Protein AF-A0A3C0EQR8-F1 (afdb_monomer)

Foldseek 3Di:
DPDPPPVVVVVVVVVPPPPPDDDDDDDDDDDDDDDDDDDDDDDDPPQVDQPRPPDDPDPDDDDDDDDDDDPFAAQCPPPPPCNGTQFFDDDPVDGFDQVDQDPVRHGRGPDPDADPVGRHD

Structure (mmCIF, N/CA/C/O backbone):
data_AF-A0A3C0EQR8-F1
#
_entry.id   AF-A0A3C0EQR8-F1
#
loop_
_atom_site.group_PDB
_atom_site.id
_atom_site.type_symbol
_atom_site.label_atom_id
_atom_site.label_alt_id
_atom_site.label_comp_id
_atom_site.label_asym_id
_atom_site.label_entity_id
_atom_site.label_seq_id
_atom_site.pdbx_PDB_ins_code
_atom_site.Cartn_x
_atom_site.Cartn_y
_atom_site.Cartn_z
_atom_site.occupancy
_atom_site.B_iso_or_equiv
_atom_site.auth_seq_id
_atom_site.auth_comp_id
_atom_site.auth_asym_id
_atom_site.auth_atom_id
_atom_site.pdbx_PDB_model_num
ATOM 1 N N . MET A 1 1 ? 8.043 -36.761 40.711 1.00 55.03 1 MET A N 1
ATOM 2 C CA . MET A 1 1 ? 8.397 -36.448 39.306 1.00 55.03 1 MET A CA 1
ATOM 3 C C . MET A 1 1 ? 8.676 -34.946 39.154 1.00 55.03 1 MET A C 1
ATOM 5 O O . MET A 1 1 ? 7.813 -34.229 38.686 1.00 55.03 1 MET A O 1
ATOM 9 N N . TYR A 1 2 ? 9.845 -34.447 39.583 1.00 52.84 2 TYR A N 1
ATOM 10 C CA . TYR A 1 2 ? 10.186 -33.003 39.542 1.00 52.84 2 TYR A CA 1
ATOM 11 C C . TYR A 1 2 ? 11.691 -32.758 39.311 1.00 52.84 2 TYR A C 1
ATOM 13 O O . TYR A 1 2 ? 12.300 -31.900 39.937 1.00 52.84 2 TYR A O 1
ATOM 21 N N . ARG A 1 3 ? 12.341 -33.559 38.455 1.00 52.22 3 ARG A N 1
ATOM 22 C CA . ARG A 1 3 ? 13.801 -33.458 38.251 1.00 52.22 3 ARG A CA 1
ATOM 23 C C . ARG A 1 3 ? 14.263 -33.151 36.821 1.00 52.22 3 ARG A C 1
ATOM 25 O O . ARG A 1 3 ? 15.450 -32.928 36.638 1.00 52.22 3 ARG A O 1
ATOM 32 N N . SER A 1 4 ? 13.359 -33.028 35.844 1.00 53.12 4 SER A N 1
ATOM 33 C CA . SER A 1 4 ? 13.747 -32.832 34.429 1.00 53.12 4 SER A CA 1
ATOM 34 C C . SER A 1 4 ? 13.536 -31.424 33.856 1.00 53.12 4 SER A C 1
ATOM 36 O O . SER A 1 4 ? 13.911 -31.185 32.716 1.00 53.12 4 SER A O 1
ATOM 38 N N . PHE A 1 5 ? 12.988 -30.466 34.614 1.00 49.47 5 PHE A N 1
ATOM 39 C CA . PHE A 1 5 ? 12.661 -29.130 34.075 1.00 49.47 5 PHE A CA 1
ATOM 40 C C . PHE A 1 5 ? 13.748 -28.056 34.271 1.00 49.47 5 PHE A C 1
ATOM 42 O O . PHE A 1 5 ? 13.656 -26.985 33.678 1.00 49.47 5 PHE A O 1
ATOM 49 N N . ILE A 1 6 ? 14.789 -28.321 35.069 1.00 52.56 6 ILE A N 1
ATOM 50 C CA . ILE A 1 6 ? 15.826 -27.321 35.402 1.00 52.56 6 ILE A CA 1
ATOM 51 C C . ILE A 1 6 ? 16.948 -27.268 34.353 1.00 52.56 6 ILE A C 1
ATOM 53 O O . ILE A 1 6 ? 17.490 -26.199 34.086 1.00 52.56 6 ILE A O 1
ATOM 57 N N . VAL A 1 7 ? 17.260 -28.389 33.698 1.00 51.00 7 VAL A N 1
ATOM 58 C CA . VAL A 1 7 ? 18.404 -28.475 32.770 1.00 51.00 7 VAL A CA 1
ATOM 59 C C . VAL A 1 7 ? 18.131 -27.750 31.443 1.00 51.00 7 VAL A C 1
ATOM 61 O O . VAL A 1 7 ? 19.042 -27.192 30.841 1.00 51.00 7 VAL A O 1
ATOM 64 N N . ILE A 1 8 ? 16.866 -27.664 31.018 1.00 49.84 8 ILE A N 1
ATOM 65 C CA . ILE A 1 8 ? 16.493 -27.073 29.721 1.00 49.84 8 ILE A CA 1
ATOM 66 C C . ILE A 1 8 ? 16.553 -25.534 29.741 1.00 49.84 8 ILE A C 1
ATOM 68 O O . ILE A 1 8 ? 16.807 -24.926 28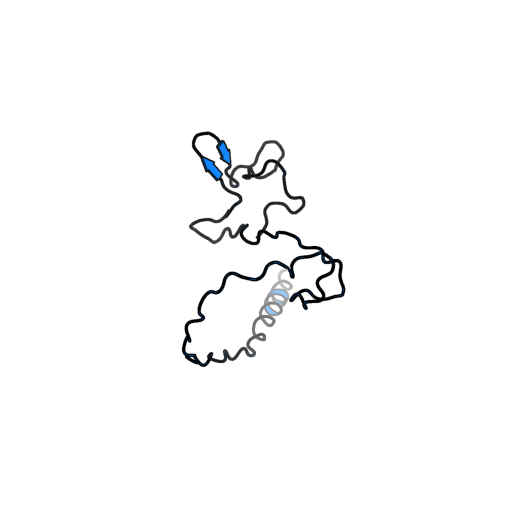.706 1.00 49.84 8 ILE A O 1
ATOM 72 N N . LYS A 1 9 ? 16.410 -24.880 30.904 1.00 48.59 9 LYS A N 1
ATOM 73 C CA . LYS A 1 9 ? 16.469 -23.407 30.988 1.00 48.59 9 LYS A CA 1
ATOM 74 C C . LYS A 1 9 ? 17.886 -22.826 30.995 1.00 48.59 9 LYS A C 1
ATOM 76 O O . LYS A 1 9 ? 18.052 -21.657 30.659 1.00 48.59 9 LYS A O 1
ATOM 81 N N . PHE A 1 10 ? 18.903 -23.616 31.342 1.00 48.84 10 PHE A N 1
ATOM 82 C CA . PHE A 1 10 ? 20.292 -23.142 31.360 1.00 48.84 10 PHE A CA 1
AT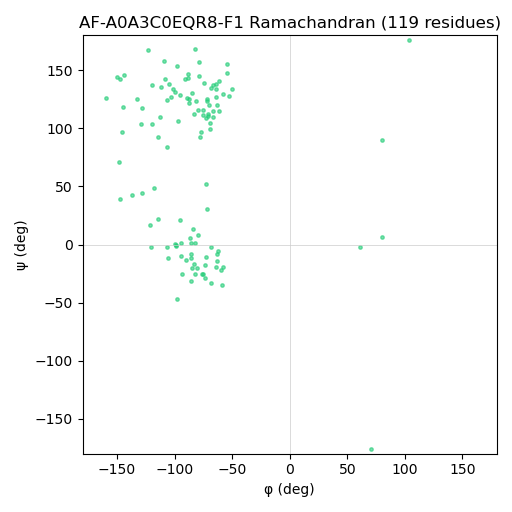OM 83 C C . PHE A 1 10 ? 20.961 -23.170 29.978 1.00 48.84 10 PHE A C 1
ATOM 85 O O . PHE A 1 10 ? 21.844 -22.356 29.721 1.00 48.84 10 PHE A O 1
ATOM 92 N N . LEU A 1 11 ? 20.510 -24.036 29.062 1.00 49.25 11 LEU A N 1
ATOM 93 C CA . LEU A 1 11 ? 21.088 -24.129 27.715 1.00 49.25 11 LEU A CA 1
ATOM 94 C C . LEU A 1 11 ? 20.671 -22.975 26.786 1.00 49.25 11 LEU A C 1
ATOM 96 O O . LEU A 1 11 ? 21.407 -22.636 25.867 1.00 49.25 11 LEU A O 1
ATOM 100 N N . THR A 1 12 ? 19.523 -22.337 27.028 1.00 48.81 12 THR A N 1
ATOM 101 C CA . THR A 1 12 ? 19.033 -21.216 26.205 1.00 48.81 12 THR A CA 1
ATOM 102 C C . THR A 1 12 ? 19.632 -19.862 26.581 1.00 48.81 12 THR A C 1
ATOM 104 O O . THR A 1 12 ? 19.574 -18.938 25.778 1.00 48.81 12 THR A O 1
ATOM 107 N N . LEU A 1 13 ? 20.232 -19.721 27.769 1.00 46.84 13 LEU A N 1
ATOM 108 C CA . LEU A 1 13 ? 20.835 -18.451 28.195 1.00 46.84 13 LEU A CA 1
ATOM 109 C C . LEU A 1 13 ? 22.276 -18.258 27.689 1.00 46.84 13 LEU A C 1
ATOM 111 O O . LEU A 1 13 ? 22.748 -17.127 27.613 1.00 46.84 13 LEU A O 1
ATOM 115 N N . LEU A 1 14 ? 22.969 -19.337 27.308 1.00 47.31 14 LEU A N 1
ATOM 116 C CA . LEU A 1 14 ? 24.373 -19.282 26.878 1.00 47.31 14 LEU A CA 1
ATOM 117 C C . LEU A 1 14 ? 24.547 -18.950 25.381 1.00 47.31 14 LEU A C 1
ATOM 119 O O . LEU A 1 14 ? 25.658 -18.681 24.937 1.00 47.31 14 LEU A O 1
ATOM 123 N N . SER A 1 15 ? 23.458 -18.906 24.605 1.00 45.44 15 SER A N 1
ATOM 124 C CA . SER A 1 15 ? 23.493 -18.564 23.174 1.00 45.44 15 SER A CA 1
ATOM 125 C C . SER A 1 15 ? 23.431 -17.056 22.883 1.00 45.44 15 SER A C 1
ATOM 127 O O . SER A 1 15 ? 23.669 -16.662 21.745 1.00 45.44 15 SER A O 1
ATOM 129 N N . CYS A 1 16 ? 23.127 -16.200 23.865 1.00 44.88 16 CYS A N 1
ATOM 130 C CA . CYS A 1 16 ? 22.926 -14.762 23.621 1.00 44.88 16 CYS A CA 1
ATOM 131 C C . CYS A 1 16 ? 24.145 -13.876 23.934 1.00 44.88 16 CYS A C 1
ATOM 133 O O . CYS A 1 16 ? 24.074 -12.670 23.726 1.00 44.88 16 CYS A O 1
ATOM 135 N N . ILE A 1 17 ? 25.263 -14.433 24.418 1.00 51.56 17 ILE A N 1
ATOM 136 C CA . ILE A 1 17 ? 26.424 -13.639 24.882 1.00 51.56 17 ILE A CA 1
ATOM 137 C C . ILE A 1 17 ? 27.548 -13.541 23.820 1.00 51.56 17 ILE A C 1
ATOM 139 O O . ILE A 1 17 ? 28.543 -12.862 24.038 1.00 51.56 17 ILE A O 1
ATOM 143 N N . LEU A 1 18 ? 27.407 -14.147 22.632 1.00 50.38 18 LEU A N 1
ATOM 144 C CA . LEU A 1 18 ? 28.500 -14.229 21.638 1.00 50.38 18 LEU A CA 1
ATOM 145 C C . LEU A 1 18 ? 28.287 -13.471 20.310 1.00 50.38 18 LEU A C 1
ATOM 147 O O . LEU A 1 18 ? 28.979 -13.757 19.339 1.00 50.38 18 LEU A O 1
ATOM 151 N N . LEU A 1 19 ? 27.415 -12.458 20.252 1.00 47.91 19 LEU A N 1
ATOM 152 C CA . LEU A 1 19 ? 27.331 -11.543 19.095 1.00 47.91 19 LEU A CA 1
ATOM 153 C C . LEU A 1 19 ? 27.645 -10.081 19.455 1.00 47.91 19 LEU A C 1
ATOM 155 O O . LEU A 1 19 ? 26.950 -9.152 19.060 1.00 47.91 19 LEU A O 1
ATOM 159 N N . THR A 1 20 ? 28.745 -9.860 20.175 1.00 54.84 20 THR A N 1
ATOM 160 C CA . THR A 1 20 ? 29.421 -8.554 20.219 1.00 54.84 20 THR A CA 1
ATOM 161 C C . THR A 1 20 ? 30.718 -8.635 19.420 1.00 54.84 20 THR A C 1
ATOM 163 O O . THR A 1 20 ? 31.787 -8.871 19.980 1.00 54.84 20 THR A O 1
ATOM 166 N N . ALA A 1 21 ? 30.638 -8.465 18.102 1.00 51.59 21 ALA A N 1
ATOM 167 C CA . ALA A 1 21 ? 31.821 -8.282 17.269 1.00 51.59 21 ALA A CA 1
ATOM 168 C C . ALA A 1 21 ? 31.526 -7.322 16.106 1.00 51.59 21 ALA A C 1
ATOM 170 O O . ALA A 1 21 ? 31.018 -7.721 15.068 1.00 51.59 21 ALA A O 1
ATOM 171 N N . GLY A 1 22 ? 31.892 -6.053 16.313 1.00 46.88 22 GLY A N 1
ATOM 172 C CA . GLY A 1 22 ? 32.530 -5.226 15.288 1.00 46.88 22 GLY A CA 1
ATOM 173 C C . GLY A 1 22 ? 31.655 -4.573 14.217 1.00 46.88 22 GLY A C 1
ATOM 174 O O . GLY A 1 22 ? 31.596 -5.056 13.094 1.00 46.88 22 GLY A O 1
ATOM 175 N N . CYS A 1 23 ? 31.174 -3.360 14.494 1.00 35.88 23 CYS A N 1
ATOM 176 C CA . CYS A 1 23 ? 31.088 -2.315 13.469 1.00 35.88 23 CYS A CA 1
ATOM 177 C C . CYS A 1 23 ? 31.732 -1.041 14.027 1.00 35.88 23 CYS A C 1
ATOM 179 O O . CYS A 1 23 ? 31.175 -0.369 14.892 1.00 35.88 23 CYS A O 1
ATOM 181 N N . GLN A 1 24 ? 32.954 -0.751 13.575 1.00 44.19 24 GLN A N 1
ATOM 182 C CA . GLN A 1 24 ? 33.572 0.560 13.736 1.00 44.19 24 GLN A CA 1
ATOM 183 C C . GLN A 1 24 ? 32.906 1.494 12.723 1.00 44.19 24 GLN A C 1
ATOM 185 O O . GLN A 1 24 ? 33.025 1.276 11.520 1.00 44.19 24 GLN A O 1
ATOM 190 N N . ASN A 1 25 ? 32.191 2.511 13.199 1.00 39.75 25 ASN A N 1
ATOM 191 C CA . ASN A 1 25 ? 31.666 3.557 12.329 1.00 39.75 25 ASN A CA 1
ATOM 192 C C . ASN A 1 25 ? 32.824 4.476 11.927 1.00 39.75 25 ASN A C 1
ATOM 194 O O . ASN A 1 25 ? 33.387 5.181 12.763 1.00 39.75 25 ASN A O 1
ATOM 198 N N . THR A 1 26 ? 33.196 4.434 10.650 1.00 46.44 26 THR A N 1
ATOM 199 C CA . THR A 1 26 ? 34.089 5.410 10.025 1.00 46.44 26 THR A CA 1
ATOM 200 C C . THR A 1 26 ? 33.344 6.735 9.865 1.00 46.44 26 THR A C 1
ATOM 202 O O . THR A 1 26 ? 32.258 6.789 9.292 1.00 46.44 26 THR A O 1
ATOM 205 N N . GLU A 1 27 ? 33.934 7.797 10.398 1.00 51.69 27 GLU A N 1
ATOM 206 C CA . GLU A 1 27 ? 33.472 9.180 10.291 1.00 51.69 27 GLU A CA 1
ATOM 207 C C . GLU A 1 27 ? 33.609 9.685 8.835 1.00 51.69 27 GLU A C 1
ATOM 209 O O . GLU A 1 27 ? 34.656 9.458 8.220 1.00 51.69 27 GLU A O 1
ATOM 214 N N . PRO A 1 28 ? 32.607 10.362 8.238 1.00 40.47 28 PRO A N 1
ATOM 215 C CA . PRO A 1 28 ? 32.758 10.930 6.903 1.00 40.47 28 PRO A CA 1
ATOM 216 C C . PRO A 1 28 ? 33.498 12.273 6.960 1.00 40.47 28 PRO A C 1
ATOM 218 O O . PRO A 1 28 ? 33.049 13.226 7.598 1.00 40.47 28 PRO A O 1
ATOM 221 N N . GLN A 1 29 ? 34.610 12.376 6.228 1.00 37.47 29 GLN A N 1
ATOM 222 C CA . GLN A 1 29 ? 35.288 13.643 5.960 1.00 37.47 29 GLN A CA 1
ATOM 223 C C . GLN A 1 29 ? 34.408 14.547 5.079 1.00 37.47 29 GLN A C 1
ATOM 225 O O . GLN A 1 29 ? 34.154 14.254 3.912 1.00 37.47 29 GLN A O 1
ATOM 230 N N . SER A 1 30 ? 33.986 15.679 5.640 1.00 38.91 30 SER A N 1
ATOM 231 C CA . SER A 1 30 ? 33.336 16.778 4.923 1.00 38.91 30 SER A CA 1
ATOM 232 C C . SER A 1 30 ? 34.340 17.473 4.001 1.00 38.91 30 SER A C 1
ATOM 234 O O . SER A 1 30 ? 35.180 18.248 4.460 1.00 38.91 30 SER A O 1
ATOM 236 N N . LYS A 1 31 ? 34.245 17.226 2.692 1.00 41.41 31 LYS A N 1
ATOM 237 C CA . LYS A 1 31 ? 34.962 17.995 1.671 1.00 41.41 31 LYS A CA 1
ATOM 238 C C . LYS A 1 31 ? 34.017 19.056 1.104 1.00 41.41 31 LYS A C 1
ATOM 240 O O . LYS A 1 31 ? 33.092 18.743 0.364 1.00 41.41 31 LYS A O 1
ATOM 245 N N . THR A 1 32 ? 34.250 20.310 1.476 1.00 41.53 32 THR A N 1
ATOM 246 C CA . THR A 1 32 ? 33.577 21.473 0.889 1.00 41.53 32 THR A CA 1
ATOM 247 C C . THR A 1 32 ? 34.122 21.692 -0.521 1.00 41.53 32 THR A C 1
ATOM 249 O O . THR A 1 32 ? 35.272 22.100 -0.677 1.00 41.53 32 THR A O 1
ATOM 252 N N . GLU A 1 33 ? 33.316 21.419 -1.545 1.00 49.34 33 GLU A N 1
ATOM 253 C CA . GLU A 1 33 ? 33.614 21.783 -2.933 1.00 49.34 33 GLU A CA 1
ATOM 254 C C . GLU A 1 33 ? 32.847 23.055 -3.317 1.00 49.34 33 GLU A C 1
ATOM 256 O O . GLU A 1 33 ? 31.661 23.219 -3.033 1.00 49.34 33 GLU A O 1
ATOM 261 N N . SER A 1 34 ? 33.575 24.000 -3.911 1.00 44.34 34 SER A N 1
ATOM 262 C CA . SER A 1 34 ? 33.093 25.317 -4.316 1.00 44.34 34 SER A CA 1
ATOM 263 C C . SER A 1 34 ? 32.161 25.225 -5.524 1.00 44.34 34 SER A C 1
ATOM 265 O O . SER A 1 34 ? 32.564 24.755 -6.589 1.00 44.34 34 SER A O 1
ATOM 267 N N . VAL A 1 35 ? 30.944 25.746 -5.379 1.00 41.56 35 VAL A N 1
ATOM 268 C CA . VAL A 1 35 ? 29.960 25.866 -6.461 1.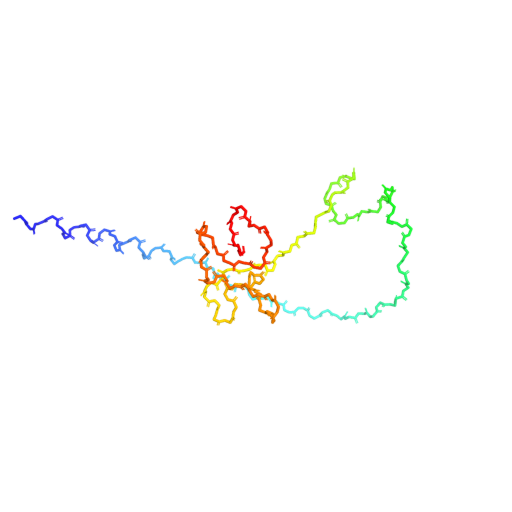00 41.56 35 VAL A CA 1
ATOM 269 C C . VAL A 1 35 ? 30.414 26.945 -7.447 1.00 41.56 35 VAL A C 1
ATOM 271 O O . VAL A 1 35 ? 30.411 28.133 -7.130 1.00 41.56 35 VAL A O 1
ATOM 274 N N . THR A 1 36 ? 30.800 26.528 -8.653 1.00 43.84 36 THR A N 1
ATOM 275 C CA . THR A 1 36 ? 30.926 27.420 -9.813 1.00 43.84 36 THR A CA 1
ATOM 276 C C . THR A 1 36 ? 29.562 27.495 -10.491 1.00 43.84 36 THR A C 1
ATOM 278 O O . THR A 1 36 ? 29.000 26.467 -10.864 1.00 43.84 36 THR A O 1
ATOM 281 N N . ALA A 1 37 ? 29.011 28.702 -10.616 1.00 48.09 37 ALA A N 1
ATOM 282 C CA . ALA A 1 37 ? 27.735 28.940 -11.280 1.00 48.09 37 ALA A CA 1
ATOM 283 C C . ALA A 1 37 ? 27.820 28.555 -12.768 1.00 48.09 37 ALA A C 1
ATOM 285 O O . ALA A 1 37 ? 28.633 29.110 -13.508 1.00 48.09 37 ALA A O 1
ATOM 286 N N . MET A 1 38 ? 26.981 27.611 -13.202 1.00 47.91 38 MET A N 1
ATOM 287 C CA . MET A 1 38 ? 26.807 27.281 -14.616 1.00 47.91 38 MET A CA 1
ATOM 288 C C . MET A 1 38 ? 25.738 28.193 -15.224 1.00 47.91 38 MET A C 1
ATOM 290 O O . MET A 1 38 ? 24.625 28.289 -14.715 1.00 47.91 38 MET A O 1
ATOM 294 N N . SER A 1 39 ? 26.112 28.886 -16.299 1.00 50.28 39 SER A N 1
ATOM 295 C CA . SER A 1 39 ? 25.236 29.733 -17.109 1.00 50.28 39 SER A CA 1
ATOM 296 C C . SER A 1 39 ? 24.247 28.865 -17.888 1.00 50.28 39 SER A C 1
ATOM 298 O O . SER A 1 39 ? 24.660 28.051 -18.713 1.00 50.28 39 SER A O 1
ATOM 300 N N . GLU A 1 40 ? 22.949 29.057 -17.659 1.00 55.62 40 GLU A N 1
ATOM 301 C CA . GLU A 1 40 ? 21.879 28.389 -18.403 1.00 55.62 40 GLU A CA 1
ATOM 302 C C . GLU A 1 40 ? 21.862 28.859 -19.863 1.00 55.62 40 GLU A C 1
ATOM 304 O O . GLU A 1 40 ? 21.498 29.990 -20.180 1.00 55.62 40 GLU A O 1
ATOM 309 N N . THR A 1 41 ? 22.247 27.961 -20.765 1.00 58.53 41 THR A N 1
ATOM 310 C CA . THR A 1 41 ? 21.774 27.980 -22.152 1.00 58.53 41 THR A CA 1
ATOM 311 C C . THR A 1 41 ? 20.697 26.905 -22.233 1.00 58.53 41 THR A C 1
ATOM 313 O O . THR A 1 41 ? 20.892 25.822 -21.679 1.00 58.53 41 THR A O 1
ATOM 316 N N . ALA A 1 42 ? 19.548 27.209 -22.845 1.00 61.91 42 ALA A N 1
ATOM 317 C CA . ALA A 1 42 ? 18.433 26.267 -22.939 1.00 61.91 42 ALA A CA 1
ATOM 318 C C . ALA A 1 42 ? 18.920 24.902 -23.473 1.00 61.91 42 ALA A C 1
ATOM 320 O O . ALA A 1 42 ? 19.691 24.885 -24.437 1.00 61.91 42 ALA A O 1
ATOM 321 N N . PRO A 1 43 ? 18.515 23.775 -22.857 1.00 61.88 43 PRO A N 1
ATOM 322 C CA . PRO A 1 43 ? 19.021 22.465 -23.237 1.00 61.88 43 PRO A CA 1
ATOM 323 C C . PRO A 1 43 ? 18.602 22.137 -24.671 1.00 61.88 43 PRO A C 1
ATOM 325 O O . PRO A 1 43 ? 17.422 22.210 -25.021 1.00 61.88 43 PRO A O 1
ATOM 328 N N . ASP A 1 44 ? 19.584 21.781 -25.497 1.00 62.28 44 ASP A N 1
ATOM 329 C CA . ASP A 1 44 ? 19.360 21.249 -26.835 1.00 62.28 44 ASP A CA 1
ATOM 330 C C . ASP A 1 44 ? 18.571 19.937 -26.720 1.00 62.28 44 ASP A C 1
ATOM 332 O O . ASP A 1 44 ? 19.025 18.963 -26.120 1.00 62.28 44 ASP A O 1
ATOM 336 N N . THR A 1 45 ? 17.345 19.940 -27.244 1.00 60.50 45 THR A N 1
ATOM 337 C CA . THR A 1 45 ? 16.423 18.799 -27.165 1.00 60.50 45 THR A CA 1
ATOM 338 C C . THR A 1 45 ? 16.483 17.893 -28.393 1.00 60.50 45 THR A C 1
ATOM 340 O O . THR A 1 45 ? 15.759 16.898 -28.447 1.00 60.50 45 THR A O 1
ATOM 343 N N . SER A 1 46 ? 17.354 18.187 -29.367 1.00 63.88 46 SER A N 1
ATOM 344 C CA . SER A 1 46 ? 17.490 17.385 -30.591 1.00 63.88 46 SER A CA 1
ATOM 345 C C . SER A 1 46 ? 17.991 15.954 -30.334 1.00 63.88 46 SER A C 1
ATOM 347 O O . SER A 1 46 ? 17.728 15.057 -31.134 1.00 63.88 46 SER A O 1
ATOM 349 N N . HIS A 1 47 ? 18.610 15.730 -29.172 1.00 57.31 47 HIS A N 1
ATOM 350 C CA . HIS A 1 47 ? 19.150 14.455 -28.700 1.00 57.31 47 HIS A CA 1
ATOM 351 C C . HIS A 1 47 ? 18.126 13.549 -27.987 1.00 57.31 47 HIS A C 1
ATOM 353 O O . HIS A 1 47 ? 18.450 12.459 -27.558 1.00 57.31 47 HIS A O 1
ATOM 359 N N . TYR A 1 48 ? 16.850 13.917 -27.855 1.00 58.34 48 TYR A N 1
ATOM 360 C CA . TYR A 1 48 ? 15.863 13.021 -27.211 1.00 58.34 48 TYR A CA 1
ATOM 361 C C . TYR A 1 48 ? 15.073 12.161 -28.209 1.00 58.34 48 TYR A C 1
ATOM 363 O O . TYR A 1 48 ? 13.971 11.692 -27.916 1.00 58.34 48 TYR A O 1
ATOM 371 N N . GLY A 1 49 ? 15.618 11.968 -29.412 1.00 60.31 49 GLY A N 1
ATOM 372 C CA . GLY A 1 49 ? 15.024 11.128 -30.445 1.00 60.31 49 GLY A CA 1
ATOM 373 C C . GLY A 1 49 ? 15.261 9.629 -30.205 1.00 60.31 49 GLY A C 1
ATOM 374 O O . GLY A 1 49 ? 16.247 9.247 -29.583 1.00 60.31 49 GLY A O 1
ATOM 375 N N . PRO A 1 50 ? 14.418 8.742 -30.763 1.00 58.25 50 PRO A N 1
ATOM 376 C CA . PR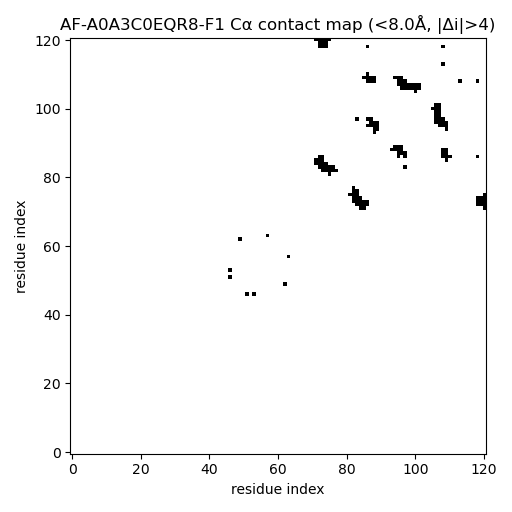O A 1 50 ? 14.571 7.283 -30.652 1.00 58.25 50 PRO A CA 1
ATOM 377 C C . PRO A 1 50 ? 15.869 6.716 -31.267 1.00 58.25 50 PRO A C 1
ATOM 379 O O . PRO A 1 50 ? 16.124 5.524 -31.127 1.00 58.25 50 PRO A O 1
ATOM 382 N N . ASN A 1 51 ? 16.666 7.555 -31.940 1.00 56.47 51 ASN A N 1
ATOM 383 C CA . ASN A 1 51 ? 17.933 7.213 -32.591 1.00 56.47 51 ASN A CA 1
ATOM 384 C C . ASN A 1 51 ? 19.111 8.036 -32.044 1.00 56.47 51 ASN A C 1
ATOM 386 O O . ASN A 1 51 ? 20.121 8.177 -32.729 1.00 56.47 51 ASN A O 1
ATOM 390 N N . ASP A 1 52 ? 18.957 8.670 -30.882 1.00 63.66 52 ASP A N 1
ATOM 391 C CA . ASP A 1 52 ? 20.067 9.390 -30.284 1.00 63.66 52 ASP A CA 1
ATOM 392 C C . ASP A 1 52 ? 21.008 8.413 -29.574 1.00 63.66 52 ASP A C 1
ATOM 394 O O . ASP A 1 52 ? 20.635 7.735 -28.615 1.00 63.66 52 ASP A O 1
ATOM 398 N N . ASP A 1 53 ? 22.234 8.340 -30.087 1.00 64.44 53 ASP A N 1
ATOM 399 C CA . ASP A 1 53 ? 23.306 7.494 -29.567 1.00 64.44 53 ASP A CA 1
ATOM 400 C C . ASP A 1 53 ? 23.987 8.120 -28.335 1.00 64.44 53 ASP A C 1
ATOM 402 O O . ASP A 1 53 ? 25.030 7.618 -27.894 1.00 64.44 53 ASP A O 1
ATOM 406 N N . THR A 1 54 ? 23.457 9.221 -27.770 1.00 68.00 54 THR A N 1
ATOM 407 C CA . THR A 1 54 ? 24.029 9.734 -26.525 1.00 68.00 54 THR A CA 1
ATOM 408 C C . THR A 1 54 ? 23.841 8.695 -25.420 1.00 68.00 54 THR A C 1
ATOM 410 O O . THR A 1 54 ? 22.777 8.081 -25.278 1.00 68.00 54 THR A O 1
ATOM 413 N N . PRO A 1 55 ? 24.899 8.427 -24.641 1.00 65.12 55 PRO A N 1
ATOM 414 C CA . PRO A 1 55 ? 24.836 7.434 -23.590 1.00 65.12 55 PRO A CA 1
ATOM 415 C C . PRO A 1 55 ? 23.923 7.944 -22.476 1.00 65.12 55 PRO A C 1
ATOM 417 O O . PRO A 1 55 ? 24.328 8.728 -21.617 1.00 65.12 55 PRO A O 1
ATOM 420 N N . TRP A 1 56 ? 22.681 7.469 -22.470 1.00 66.06 56 TRP A N 1
ATOM 421 C CA . TRP A 1 56 ? 21.826 7.524 -21.295 1.00 66.06 56 TRP A CA 1
ATOM 422 C C . TRP A 1 56 ? 22.561 6.875 -20.118 1.00 66.06 56 TRP A C 1
ATOM 424 O O . TRP A 1 56 ? 23.258 5.874 -20.290 1.00 66.06 56 TRP A O 1
ATOM 434 N N . ASN A 1 57 ? 22.340 7.353 -18.890 1.00 71.38 57 ASN A N 1
ATOM 435 C CA . ASN A 1 57 ? 22.787 6.639 -17.683 1.00 71.38 57 ASN A CA 1
ATOM 436 C C . ASN A 1 57 ? 21.944 5.367 -17.416 1.00 71.38 57 ASN A C 1
ATOM 438 O O . ASN A 1 57 ? 21.691 4.990 -16.274 1.00 71.38 57 ASN A O 1
ATOM 442 N N . LEU A 1 58 ? 21.436 4.743 -18.480 1.00 70.44 58 LEU A N 1
ATOM 443 C CA . LEU A 1 58 ? 20.624 3.543 -18.450 1.00 70.44 58 LEU A CA 1
ATOM 444 C C . LEU A 1 58 ? 21.511 2.364 -18.857 1.00 70.44 58 LEU A C 1
ATOM 446 O O . LEU A 1 58 ? 22.150 2.408 -19.909 1.00 70.44 58 LEU A O 1
ATOM 450 N N . PRO A 1 59 ? 21.573 1.296 -18.049 1.00 70.88 59 PRO A N 1
ATOM 451 C CA . PRO A 1 59 ? 22.339 0.121 -18.423 1.00 70.88 59 PRO A CA 1
ATOM 452 C C . PRO A 1 59 ? 21.709 -0.565 -19.648 1.00 70.88 59 PRO A C 1
ATOM 454 O O . PRO A 1 59 ? 20.496 -0.762 -19.708 1.00 70.88 59 PRO A O 1
ATOM 457 N N . GLY A 1 60 ? 22.543 -0.994 -20.600 1.00 72.25 60 GLY A N 1
ATOM 458 C CA . GLY A 1 60 ? 22.133 -1.805 -21.755 1.00 72.25 60 GLY A CA 1
ATOM 459 C C . GLY A 1 60 ? 22.021 -1.036 -23.076 1.00 72.25 60 GLY A C 1
ATOM 460 O O . GLY A 1 60 ? 22.229 0.169 -23.136 1.00 72.25 60 GLY A O 1
ATOM 461 N N . LYS A 1 61 ? 21.735 -1.760 -24.166 1.00 75.81 61 LYS A N 1
ATOM 462 C CA . LYS A 1 61 ? 21.487 -1.171 -25.493 1.00 75.81 61 LYS A CA 1
ATOM 463 C C . LYS A 1 61 ? 20.002 -0.833 -25.642 1.00 75.81 61 LYS A C 1
ATOM 465 O O . LYS A 1 61 ? 19.164 -1.567 -25.125 1.00 75.81 61 LYS A O 1
ATOM 470 N N . ALA A 1 62 ? 19.699 0.235 -26.375 1.00 77.44 62 ALA A N 1
ATOM 471 C CA . ALA A 1 62 ? 18.339 0.620 -26.741 1.00 77.44 62 ALA A CA 1
ATOM 472 C C . ALA A 1 62 ? 17.555 -0.523 -27.441 1.00 77.44 62 ALA A C 1
ATOM 474 O O . ALA A 1 62 ? 18.172 -1.388 -28.075 1.00 77.44 62 ALA A O 1
ATOM 475 N N . PRO A 1 63 ? 16.204 -0.518 -27.375 1.00 82.44 63 PRO A N 1
ATOM 476 C CA . PRO A 1 63 ? 15.344 0.495 -26.748 1.00 82.44 63 PRO A CA 1
ATOM 477 C C . PRO A 1 63 ? 15.274 0.367 -25.220 1.00 82.44 63 PRO A C 1
ATOM 479 O O . PRO A 1 63 ? 15.274 -0.734 -24.673 1.00 82.44 63 PRO A O 1
ATOM 482 N N . HIS A 1 64 ? 15.175 1.501 -24.527 1.00 80.75 64 HIS A N 1
ATOM 483 C CA . HIS A 1 64 ? 15.036 1.531 -23.071 1.00 80.75 64 HIS A CA 1
ATOM 484 C C . HIS A 1 64 ? 13.564 1.517 -22.641 1.00 80.75 64 HIS A C 1
ATOM 486 O O . HIS A 1 64 ? 12.721 2.172 -23.252 1.00 80.75 64 HIS A O 1
ATOM 492 N N . LEU A 1 65 ? 13.270 0.803 -21.552 1.00 81.88 65 LEU A N 1
ATOM 493 C CA . LEU A 1 65 ? 11.981 0.838 -20.862 1.00 81.88 65 LEU A CA 1
ATOM 494 C C . LEU A 1 65 ? 12.144 1.602 -19.547 1.00 81.88 65 LEU A C 1
ATOM 496 O O . LEU A 1 65 ? 12.970 1.230 -18.715 1.00 81.88 65 LEU A O 1
ATOM 500 N N . VAL A 1 66 ? 11.339 2.644 -19.352 1.00 86.19 66 VAL A N 1
ATOM 501 C CA . VAL A 1 66 ? 11.328 3.454 -18.128 1.00 86.19 66 VAL A CA 1
ATOM 502 C C . VAL A 1 66 ? 10.012 3.227 -17.394 1.00 86.19 66 VAL A C 1
ATOM 504 O O . VAL A 1 66 ? 8.945 3.235 -18.006 1.00 86.19 66 VAL A O 1
ATOM 507 N N . ALA A 1 67 ? 10.086 3.040 -16.078 1.00 90.19 67 ALA A N 1
ATOM 508 C CA . ALA A 1 67 ? 8.926 2.907 -15.207 1.00 90.19 67 ALA A CA 1
ATOM 509 C C . ALA A 1 67 ? 8.930 4.024 -14.160 1.00 90.19 67 ALA A C 1
ATOM 511 O O . ALA A 1 67 ? 9.967 4.327 -13.571 1.00 90.19 67 ALA A O 1
ATOM 512 N N . HIS A 1 68 ? 7.764 4.620 -13.910 1.00 94.38 68 HIS A N 1
ATOM 513 C CA . HIS A 1 68 ? 7.600 5.569 -12.815 1.00 94.38 68 HIS A CA 1
ATOM 514 C C . HIS A 1 68 ? 7.338 4.788 -11.526 1.00 94.38 68 HIS A C 1
ATOM 516 O O . HIS A 1 68 ? 6.307 4.129 -11.392 1.00 94.38 68 HIS A O 1
ATOM 522 N N . TYR A 1 69 ? 8.289 4.841 -10.598 1.00 94.56 69 TYR A N 1
ATOM 523 C CA . TYR A 1 69 ? 8.189 4.196 -9.294 1.00 94.56 69 TYR A CA 1
ATOM 524 C C . TYR A 1 69 ? 7.912 5.233 -8.203 1.00 94.56 69 TYR A C 1
ATOM 526 O O . TYR A 1 69 ? 8.516 6.304 -8.206 1.00 94.56 69 TYR A O 1
ATOM 534 N N . LEU A 1 70 ? 7.011 4.907 -7.275 1.00 95.81 70 LEU A N 1
ATOM 535 C CA . LEU A 1 70 ? 6.582 5.786 -6.187 1.00 95.81 70 LEU A CA 1
ATOM 536 C C . LEU A 1 70 ? 7.027 5.192 -4.835 1.00 95.81 70 LEU A C 1
ATOM 538 O O . LEU A 1 70 ? 6.301 4.373 -4.272 1.00 95.81 70 LEU A O 1
ATOM 542 N N . PRO A 1 71 ? 8.208 5.569 -4.307 1.00 94.94 71 PRO A N 1
ATOM 543 C CA . PRO A 1 71 ? 8.824 4.933 -3.135 1.00 94.94 71 PRO A CA 1
ATOM 544 C C . PRO A 1 71 ? 8.309 5.463 -1.786 1.00 94.94 71 PRO A C 1
ATOM 546 O O . PRO A 1 71 ? 8.962 5.273 -0.770 1.00 94.94 71 PRO A O 1
ATOM 549 N N . TRP A 1 72 ? 7.211 6.218 -1.768 1.00 93.94 72 TRP A N 1
ATOM 550 C CA . TRP A 1 72 ? 6.809 7.008 -0.599 1.00 93.94 72 TRP A CA 1
ATOM 551 C C . TRP A 1 72 ? 5.719 6.370 0.269 1.00 93.94 72 TRP A C 1
ATOM 553 O O . TRP A 1 72 ? 5.314 6.983 1.248 1.00 93.94 72 TRP A O 1
ATOM 563 N N . PHE A 1 73 ? 5.224 5.183 -0.077 1.00 96.69 73 PHE A N 1
ATOM 564 C CA . PHE A 1 73 ? 4.246 4.456 0.738 1.00 96.69 73 PHE A CA 1
ATOM 565 C C . PHE A 1 73 ? 4.917 3.846 1.969 1.00 96.69 73 PHE A C 1
ATOM 567 O O . PHE A 1 73 ? 6.022 3.329 1.851 1.00 96.69 73 PHE A O 1
ATOM 574 N N . GLU A 1 74 ? 4.259 3.907 3.127 1.00 95.94 74 GLU A N 1
ATOM 575 C CA . GLU A 1 74 ? 4.845 3.442 4.387 1.00 95.94 74 GLU A CA 1
ATOM 576 C C . GLU A 1 74 ? 3.779 2.874 5.327 1.00 95.94 74 GLU A C 1
ATOM 578 O O . GLU A 1 74 ? 2.670 3.402 5.428 1.00 95.94 74 GLU A O 1
ATOM 583 N N . THR A 1 75 ? 4.137 1.810 6.044 1.00 95.69 75 THR A N 1
ATOM 584 C CA . THR A 1 75 ? 3.324 1.213 7.115 1.00 95.69 75 THR A CA 1
ATOM 585 C C . THR A 1 75 ? 4.147 1.046 8.395 1.00 95.69 75 THR A C 1
ATOM 587 O O . THR A 1 75 ? 4.139 -0.025 9.012 1.00 95.69 75 THR A O 1
ATOM 590 N N . ASP A 1 76 ? 4.928 2.063 8.772 1.00 93.25 76 ASP A N 1
ATOM 591 C CA . ASP A 1 76 ? 5.668 2.048 10.035 1.00 93.25 76 ASP A CA 1
ATOM 592 C C . ASP A 1 76 ? 4.732 2.371 11.200 1.00 93.25 76 ASP A C 1
ATOM 594 O O . ASP A 1 76 ? 4.544 3.518 11.594 1.00 93.25 76 ASP A O 1
ATOM 598 N N . LEU A 1 77 ? 4.170 1.325 11.805 1.00 87.81 77 LEU A N 1
ATOM 599 C CA . LEU A 1 77 ? 3.288 1.456 12.966 1.00 87.81 77 LEU A CA 1
ATOM 600 C C . LEU A 1 77 ? 3.981 2.052 14.206 1.00 87.81 77 LEU A C 1
ATOM 602 O O . LEU A 1 77 ? 3.301 2.339 15.193 1.00 87.81 77 LEU A O 1
ATOM 606 N N . ASN A 1 78 ? 5.306 2.229 14.181 1.00 90.69 78 ASN A N 1
ATOM 607 C CA . ASN A 1 78 ? 6.045 2.910 15.239 1.00 90.69 78 ASN A CA 1
ATOM 608 C C . ASN A 1 78 ? 6.179 4.417 14.998 1.00 90.69 78 ASN A C 1
ATOM 610 O O . ASN A 1 78 ? 6.551 5.116 15.943 1.00 90.69 78 ASN A O 1
ATOM 614 N N . ASP A 1 79 ? 5.879 4.930 13.797 1.00 90.31 79 ASP A N 1
ATOM 615 C CA . ASP A 1 79 ? 5.823 6.371 13.560 1.00 90.31 79 ASP A CA 1
ATOM 616 C C . ASP A 1 79 ? 4.575 6.940 14.262 1.00 90.31 79 ASP A C 1
ATOM 618 O O . ASP A 1 79 ? 3.440 6.656 13.867 1.00 90.31 79 ASP A O 1
ATOM 622 N N . PRO A 1 80 ? 4.736 7.766 15.313 1.00 88.62 80 PRO A N 1
ATOM 623 C CA . PRO A 1 80 ? 3.600 8.320 16.037 1.00 88.62 80 PRO A CA 1
ATOM 624 C C . PRO A 1 80 ? 2.847 9.404 15.250 1.00 88.62 80 PRO A C 1
ATOM 626 O O . PRO A 1 80 ? 1.797 9.858 15.707 1.00 88.62 80 PRO A O 1
ATOM 629 N N . LYS A 1 81 ? 3.392 9.887 14.126 1.00 87.94 81 LYS A N 1
ATOM 630 C CA . LYS A 1 81 ? 2.816 10.975 13.327 1.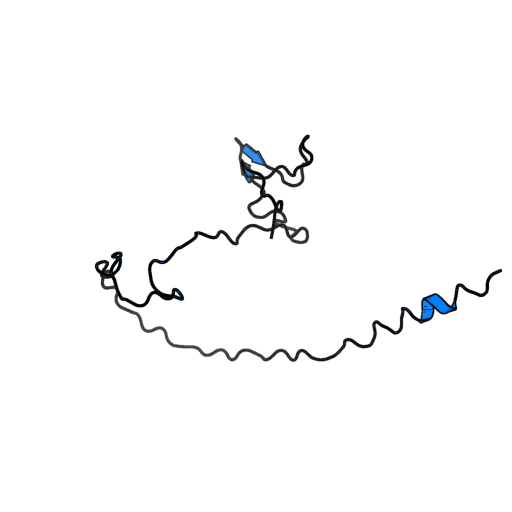00 87.94 81 LYS A CA 1
ATOM 631 C C . LYS A 1 81 ? 2.026 10.465 12.134 1.00 87.94 81 LYS A C 1
ATOM 633 O O . LYS A 1 81 ? 0.926 10.966 11.910 1.00 87.94 81 LYS A O 1
ATOM 638 N N . ASP A 1 82 ? 2.585 9.528 11.373 1.00 89.00 82 ASP A N 1
ATOM 639 C CA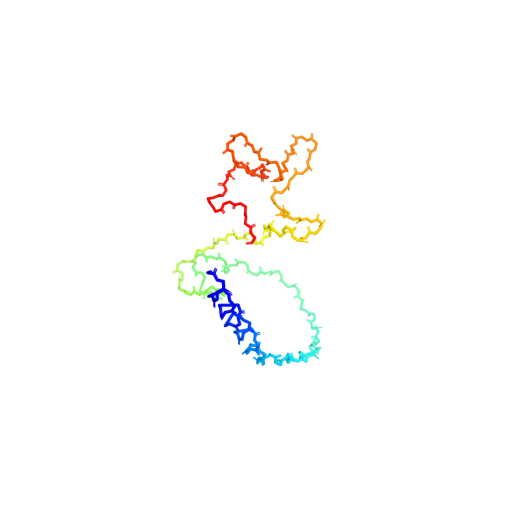 . ASP A 1 82 ? 1.962 9.033 10.142 1.00 89.00 82 ASP A CA 1
ATOM 640 C C . ASP A 1 82 ? 2.284 7.551 9.873 1.00 89.00 82 ASP A C 1
ATOM 642 O O . ASP A 1 82 ? 3.015 7.226 8.937 1.00 89.00 82 ASP A O 1
ATOM 646 N N . PRO A 1 83 ? 1.718 6.624 10.668 1.00 93.44 83 PRO A N 1
ATOM 647 C CA . PRO A 1 83 ? 2.013 5.196 10.546 1.00 93.44 83 PRO A CA 1
ATOM 648 C C . PRO A 1 83 ? 1.479 4.540 9.260 1.00 93.44 83 PRO A C 1
ATOM 650 O O . PRO A 1 83 ? 1.669 3.343 9.058 1.00 93.44 83 PRO A O 1
ATOM 653 N N . TRP A 1 84 ? 0.778 5.299 8.408 1.00 96.31 84 TRP A N 1
ATOM 654 C CA . TRP A 1 84 ? 0.112 4.836 7.186 1.00 96.31 84 TRP A CA 1
ATOM 655 C C . TRP A 1 84 ? 0.330 5.807 6.022 1.00 96.31 84 TRP A C 1
ATOM 657 O O . TRP A 1 84 ? -0.597 6.130 5.267 1.00 96.31 84 TRP A O 1
ATOM 667 N N . LYS A 1 85 ? 1.558 6.304 5.888 1.00 95.50 85 LYS A N 1
ATOM 668 C CA . LYS A 1 85 ? 1.926 7.317 4.904 1.00 95.50 85 LYS A CA 1
ATOM 669 C C . LYS A 1 85 ? 1.502 6.910 3.492 1.00 95.50 85 LYS A C 1
ATOM 671 O O . LYS A 1 85 ? 1.810 5.818 3.015 1.00 95.50 85 LYS A O 1
ATOM 676 N N . HIS A 1 86 ? 0.779 7.805 2.820 1.00 95.75 86 HIS A N 1
ATOM 677 C CA . HIS A 1 86 ? 0.156 7.601 1.501 1.00 95.75 86 HIS A CA 1
ATOM 678 C C . HIS A 1 86 ? -0.901 6.481 1.400 1.00 95.75 86 HIS A C 1
ATOM 680 O O . HIS A 1 86 ? -1.525 6.348 0.347 1.00 95.75 86 HIS A O 1
ATOM 686 N N . TRP A 1 87 ? -1.171 5.732 2.471 1.00 97.06 87 TRP A N 1
ATOM 687 C CA . TRP A 1 87 ? -2.313 4.817 2.561 1.00 97.06 87 TRP A CA 1
ATOM 688 C C . TRP A 1 87 ? -3.538 5.471 3.204 1.00 97.06 87 TRP A C 1
ATOM 690 O O . TRP A 1 87 ? -4.659 5.056 2.918 1.00 97.06 87 TRP A O 1
ATOM 700 N N . ILE A 1 88 ? -3.341 6.494 4.039 1.00 95.50 88 ILE A N 1
ATOM 701 C CA . ILE A 1 88 ? -4.410 7.290 4.651 1.00 95.50 88 ILE A CA 1
ATOM 702 C C . ILE A 1 88 ? -4.812 8.475 3.766 1.00 95.50 88 ILE A C 1
ATOM 704 O O . ILE A 1 88 ? -3.969 9.124 3.144 1.00 95.50 88 ILE A O 1
ATOM 708 N N . TRP A 1 89 ? -6.105 8.803 3.734 1.00 95.12 89 TRP A N 1
ATOM 709 C CA . TRP A 1 89 ? -6.587 10.006 3.057 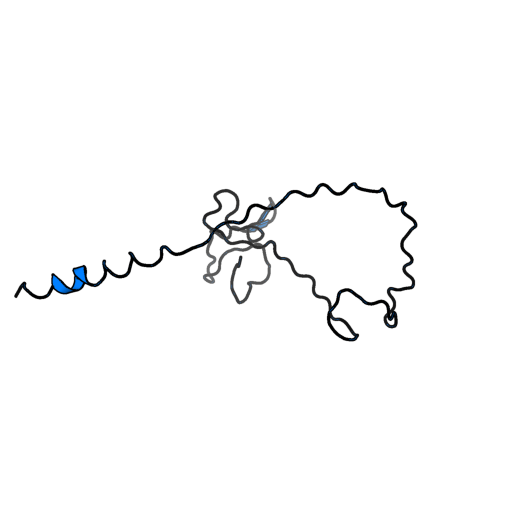1.00 95.12 89 TRP A CA 1
ATOM 710 C C . TRP A 1 89 ? -7.761 10.625 3.799 1.00 95.12 89 TRP A C 1
ATOM 712 O O . TRP A 1 89 ? -8.818 10.015 3.899 1.00 95.12 89 TRP A O 1
ATOM 722 N N . LYS A 1 90 ? -7.593 11.868 4.262 1.00 93.19 90 LYS A N 1
ATOM 723 C CA . LYS A 1 90 ? -8.639 12.622 4.962 1.00 93.19 90 LYS A CA 1
ATOM 724 C C . LYS A 1 90 ? -9.085 13.808 4.122 1.00 93.19 90 LYS A C 1
ATOM 726 O O . LYS A 1 90 ? -8.348 14.783 3.976 1.00 93.19 90 LYS A O 1
ATOM 731 N N . HIS A 1 91 ? -10.301 13.756 3.588 1.00 92.62 91 HIS A N 1
ATOM 732 C CA . HIS A 1 91 ? -10.897 14.863 2.846 1.00 92.62 91 HIS A CA 1
ATOM 733 C C . HIS A 1 91 ? -12.412 14.951 3.118 1.00 92.62 91 HIS A C 1
ATOM 735 O O . HIS A 1 91 ? -13.077 13.925 3.231 1.00 92.62 91 HIS A O 1
ATOM 741 N N . PRO A 1 92 ? -13.031 16.149 3.149 1.00 92.94 92 PRO A N 1
ATOM 742 C CA . PRO A 1 92 ? -14.461 16.286 3.467 1.00 92.94 92 PRO A CA 1
ATOM 743 C C . PRO A 1 92 ? -15.427 15.506 2.559 1.00 92.94 92 PRO A C 1
ATOM 745 O O . PRO A 1 92 ? -16.582 15.303 2.914 1.00 92.94 92 PRO A O 1
ATOM 748 N N . LYS A 1 93 ? -14.975 15.117 1.362 1.00 92.25 93 LYS A N 1
ATOM 749 C CA . LYS A 1 93 ? -15.763 14.358 0.374 1.00 92.25 93 LYS A CA 1
ATOM 750 C C . LYS A 1 93 ? -15.371 12.881 0.257 1.00 92.25 93 LYS A C 1
ATOM 752 O O . LYS A 1 93 ? -16.068 12.145 -0.430 1.00 92.25 93 LYS A O 1
ATOM 757 N N . ALA A 1 94 ? -14.245 12.483 0.841 1.00 87.88 94 ALA A N 1
ATOM 758 C CA . ALA A 1 94 ? -13.719 11.126 0.764 1.00 87.88 94 ALA A CA 1
ATOM 759 C C . ALA A 1 94 ? -12.748 10.916 1.926 1.00 87.88 94 ALA A C 1
ATOM 761 O O . ALA A 1 94 ? -11.812 11.698 2.088 1.00 87.88 94 ALA A O 1
ATOM 762 N N . ASP A 1 95 ? -12.980 9.874 2.710 1.00 95.00 95 ASP A N 1
ATOM 763 C CA . ASP A 1 95 ? -12.196 9.557 3.897 1.00 95.00 95 ASP A CA 1
ATOM 764 C C . ASP A 1 95 ? -11.846 8.069 3.873 1.00 95.00 95 ASP A C 1
ATOM 766 O O . ASP A 1 95 ? -12.741 7.230 3.731 1.00 95.00 95 ASP A O 1
ATOM 770 N N . HIS A 1 96 ? -10.553 7.779 3.969 1.00 96.62 96 HIS A N 1
ATOM 771 C CA . HIS A 1 96 ? -9.983 6.438 4.001 1.00 96.62 96 HIS A CA 1
ATOM 772 C C . HIS A 1 96 ? -9.065 6.327 5.210 1.00 96.62 96 HIS A C 1
ATOM 774 O O . HIS A 1 96 ? -8.063 7.047 5.305 1.00 96.62 96 HIS A O 1
ATOM 780 N N . ASP A 1 97 ? -9.421 5.425 6.122 1.00 95.69 97 ASP A N 1
ATOM 781 C CA . ASP A 1 97 ? -8.700 5.185 7.368 1.00 95.69 97 ASP A CA 1
ATOM 782 C C . ASP A 1 97 ? -8.195 3.737 7.418 1.00 95.69 97 ASP A C 1
ATOM 784 O O . ASP A 1 97 ? -8.972 2.830 7.729 1.00 95.69 97 ASP A O 1
ATOM 788 N N . PRO A 1 98 ? -6.891 3.501 7.191 1.00 96.31 98 PRO A N 1
ATOM 789 C CA . PRO A 1 98 ? -6.325 2.155 7.185 1.00 96.31 98 PRO A CA 1
ATOM 790 C C . PRO A 1 98 ? -6.422 1.424 8.527 1.00 96.31 98 PRO A C 1
ATOM 792 O O . PRO A 1 98 ? -6.242 0.210 8.571 1.00 96.31 98 PRO A O 1
ATOM 795 N N . THR A 1 99 ? -6.727 2.110 9.633 1.00 94.69 99 THR A N 1
ATOM 796 C CA . THR A 1 99 ? -6.994 1.444 10.919 1.00 94.69 99 THR A CA 1
ATOM 797 C C . THR A 1 99 ? -8.358 0.748 10.947 1.00 94.69 99 THR A C 1
ATOM 799 O O . THR A 1 99 ? -8.587 -0.144 11.769 1.00 94.69 99 THR A O 1
ATOM 802 N N . ARG A 1 100 ? -9.258 1.107 10.023 1.00 96.69 100 ARG A N 1
ATOM 803 C CA . ARG A 1 100 ? -10.555 0.466 9.827 1.00 96.69 100 ARG A CA 1
ATOM 804 C C . ARG A 1 100 ? -10.415 -0.762 8.930 1.00 96.69 100 ARG A C 1
ATOM 806 O O . ARG A 1 100 ? -9.878 -0.694 7.826 1.00 96.69 100 ARG A O 1
ATOM 813 N N . ILE A 1 101 ? -10.982 -1.874 9.390 1.00 97.44 101 ILE A N 1
ATOM 814 C CA . ILE A 1 101 ? -11.157 -3.092 8.595 1.00 97.44 101 ILE A CA 1
ATOM 815 C C . ILE A 1 101 ? -12.566 -3.089 7.999 1.00 97.44 101 ILE A C 1
ATOM 817 O O . ILE A 1 101 ? -13.544 -2.873 8.717 1.00 97.44 101 ILE A O 1
ATOM 821 N N . LEU A 1 102 ? -12.661 -3.297 6.689 1.00 96.44 102 LEU A N 1
ATOM 822 C CA . LEU A 1 102 ? -13.916 -3.382 5.944 1.00 96.44 102 LEU A CA 1
ATOM 823 C C . LEU A 1 102 ? -14.531 -4.790 6.040 1.00 96.44 102 LEU A C 1
ATOM 825 O O . LEU A 1 102 ? -13.863 -5.751 6.418 1.00 96.44 102 LEU A O 1
ATOM 829 N N . ASP A 1 103 ? -15.790 -4.942 5.619 1.00 97.75 103 ASP A N 1
ATOM 830 C CA . ASP A 1 103 ? -16.523 -6.224 5.657 1.00 97.75 103 ASP A CA 1
ATOM 831 C C . ASP A 1 103 ? -15.855 -7.347 4.842 1.00 97.75 103 ASP A C 1
ATOM 833 O O . ASP A 1 103 ? -16.077 -8.531 5.091 1.00 97.75 103 ASP A O 1
ATOM 837 N N . ASN A 1 104 ? -15.015 -6.987 3.868 1.00 96.12 104 ASN A N 1
ATOM 838 C CA . ASN A 1 104 ? -14.220 -7.930 3.078 1.00 96.12 104 ASN A CA 1
ATOM 839 C C . ASN A 1 104 ? -12.921 -8.380 3.779 1.00 96.12 104 ASN A C 1
ATOM 841 O O . ASN A 1 104 ? -12.151 -9.139 3.192 1.00 96.12 104 ASN A O 1
ATOM 845 N N . GLY A 1 105 ? -12.663 -7.915 5.004 1.00 97.38 105 GLY A N 1
ATOM 846 C CA . GLY A 1 105 ? -11.470 -8.234 5.786 1.00 97.38 105 GLY A CA 1
ATOM 847 C C . GLY A 1 105 ? -10.217 -7.442 5.405 1.00 97.38 105 GLY A C 1
ATOM 848 O O . GLY A 1 105 ? -9.147 -7.734 5.932 1.00 97.38 105 GLY A O 1
ATOM 849 N N . LEU A 1 106 ? -10.323 -6.458 4.507 1.00 97.62 106 LEU A N 1
ATOM 850 C CA . LEU A 1 106 ? -9.204 -5.621 4.0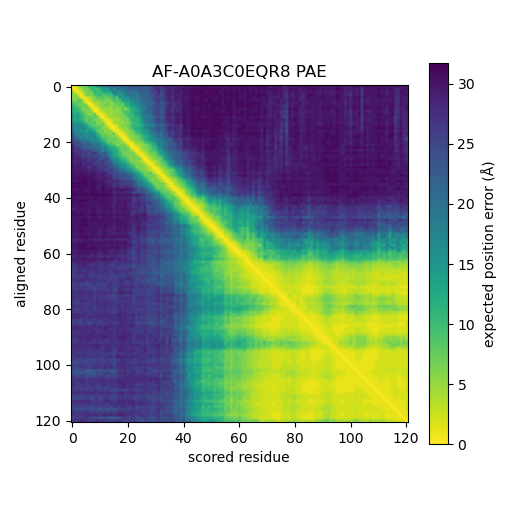73 1.00 97.62 106 LEU A CA 1
ATOM 851 C C . LEU A 1 106 ? -9.181 -4.280 4.816 1.00 97.62 106 LEU A C 1
ATOM 853 O O . LEU A 1 106 ? -10.217 -3.771 5.243 1.00 97.62 106 LEU A O 1
ATOM 857 N N . HIS A 1 107 ? -7.988 -3.694 4.927 1.00 97.12 107 HIS A N 1
ATOM 858 C CA . HIS A 1 107 ? -7.812 -2.320 5.405 1.00 97.12 107 HIS A CA 1
ATOM 859 C C . HIS A 1 107 ? -8.473 -1.317 4.449 1.00 97.12 107 HIS A C 1
ATOM 861 O O . HIS A 1 107 ? -8.337 -1.438 3.229 1.00 97.12 107 HIS A O 1
ATOM 867 N N . ASP A 1 108 ? -9.147 -0.308 4.990 1.00 97.56 108 ASP A N 1
ATOM 868 C CA . ASP A 1 108 ? -9.685 0.800 4.204 1.00 97.56 108 ASP A CA 1
ATOM 869 C C . ASP A 1 108 ? -8.577 1.790 3.813 1.00 97.56 108 ASP A C 1
ATOM 871 O O . ASP A 1 108 ? -8.182 2.652 4.591 1.00 97.56 108 ASP A O 1
ATOM 875 N N . ILE A 1 109 ? -8.049 1.647 2.601 1.00 97.62 109 ILE A N 1
ATOM 876 C CA . ILE A 1 109 ? -6.912 2.431 2.108 1.00 97.62 109 ILE A CA 1
ATOM 877 C C . ILE A 1 109 ? -7.318 3.431 1.027 1.00 97.62 109 ILE A C 1
ATOM 879 O O . ILE A 1 109 ? -8.299 3.239 0.312 1.00 97.62 109 ILE A O 1
ATOM 883 N N . ALA A 1 110 ? -6.496 4.463 0.846 1.00 96.62 110 ALA A N 1
ATOM 884 C CA . ALA A 1 110 ? -6.635 5.513 -0.161 1.00 96.62 110 ALA A CA 1
ATOM 885 C C . ALA A 1 110 ? -6.321 5.040 -1.598 1.00 96.62 110 ALA A C 1
ATOM 887 O O . ALA A 1 110 ? -5.507 5.629 -2.309 1.00 96.62 110 ALA A O 1
ATOM 888 N N . SER A 1 111 ? -6.956 3.957 -2.040 1.00 95.50 111 SER A N 1
ATOM 889 C CA . SER A 1 111 ? -6.819 3.410 -3.387 1.00 95.50 111 SER A CA 1
ATOM 890 C C . SER A 1 111 ? -8.106 2.719 -3.821 1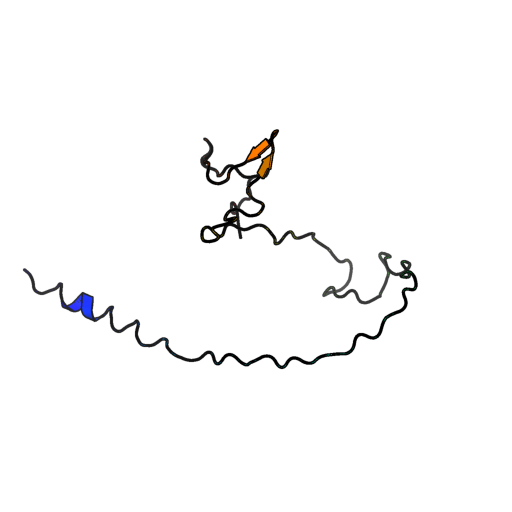.00 95.50 111 SER A C 1
ATOM 892 O O . SER A 1 111 ? -8.768 2.046 -3.038 1.00 95.50 111 SER A O 1
ATOM 894 N N . VAL A 1 112 ? -8.433 2.834 -5.109 1.00 94.75 112 VAL A N 1
ATOM 895 C CA . VAL A 1 112 ? -9.546 2.087 -5.720 1.00 94.75 112 VAL A CA 1
ATOM 896 C C . VAL A 1 112 ? -9.227 0.589 -5.792 1.00 94.75 112 VAL A C 1
ATOM 898 O O . VAL A 1 112 ? -10.118 -0.245 -5.658 1.00 94.75 112 VAL A O 1
ATOM 901 N N . ASN A 1 113 ? -7.949 0.249 -5.987 1.00 97.06 113 ASN A N 1
ATOM 902 C CA . ASN A 1 113 ? -7.473 -1.127 -6.094 1.00 97.06 113 ASN A CA 1
ATOM 903 C C . ASN A 1 113 ? -6.673 -1.518 -4.851 1.00 97.06 113 ASN A C 1
ATOM 905 O O . ASN A 1 113 ? -5.866 -0.729 -4.356 1.00 97.06 113 ASN A O 1
ATOM 909 N N . TYR A 1 114 ? -6.828 -2.761 -4.402 1.00 97.69 114 TYR A N 1
ATOM 910 C CA . TYR A 1 114 ? -6.038 -3.291 -3.296 1.00 97.69 114 TYR A CA 1
ATOM 911 C C . TYR A 1 114 ? -4.745 -3.942 -3.815 1.00 97.69 114 TYR A C 1
ATOM 913 O O . TYR A 1 114 ? -4.828 -4.811 -4.690 1.00 97.69 114 TYR A O 1
ATOM 921 N N . PRO A 1 115 ? -3.552 -3.556 -3.323 1.00 97.25 115 PRO A N 1
ATOM 922 C CA . PRO A 1 115 ? -2.306 -4.199 -3.726 1.00 97.25 115 PRO A CA 1
ATOM 923 C C . PRO A 1 115 ? -2.303 -5.682 -3.353 1.00 97.25 115 PRO A C 1
ATOM 925 O O . PRO A 1 115 ? -2.721 -6.056 -2.260 1.00 97.25 115 PRO A O 1
ATOM 928 N N . LEU A 1 116 ? -1.765 -6.531 -4.233 1.00 97.62 116 LEU A N 1
ATOM 929 C CA . LEU A 1 116 ? -1.688 -7.976 -3.983 1.00 97.62 116 LEU A CA 1
ATOM 930 C C . LEU A 1 116 ? -0.886 -8.315 -2.715 1.00 97.62 116 LEU A C 1
ATOM 932 O O . LEU A 1 116 ? -1.220 -9.260 -2.010 1.00 97.62 116 LEU A O 1
ATOM 936 N N . ILE A 1 117 ? 0.159 -7.536 -2.430 1.00 96.38 117 ILE A N 1
ATOM 937 C CA . ILE A 1 117 ? 1.003 -7.689 -1.236 1.00 96.38 117 ILE A CA 1
ATOM 938 C C . ILE A 1 117 ? 0.455 -6.938 -0.011 1.00 96.38 117 ILE A C 1
ATOM 940 O O . ILE A 1 117 ? 1.112 -6.904 1.023 1.00 96.38 117 ILE A O 1
ATOM 944 N N . GLY A 1 118 ? -0.736 -6.345 -0.123 1.00 96.12 118 GLY A N 1
ATOM 945 C CA . GLY A 1 118 ? -1.292 -5.439 0.875 1.00 96.12 118 GLY A CA 1
ATOM 946 C C . GLY A 1 118 ? -0.573 -4.084 0.938 1.00 96.12 118 GLY A C 1
ATOM 947 O O . GLY A 1 118 ? 0.299 -3.796 0.112 1.00 96.12 118 GLY A O 1
ATOM 948 N N . PRO A 1 119 ? -0.963 -3.223 1.892 1.00 96.44 119 PRO A N 1
ATOM 949 C CA . PRO A 1 119 ? -0.249 -1.991 2.196 1.00 96.44 119 PRO A CA 1
ATOM 950 C C . PRO A 1 119 ? 1.193 -2.315 2.586 1.00 96.44 119 PRO A C 1
ATOM 952 O O . PRO A 1 119 ? 1.428 -3.189 3.419 1.00 96.44 119 PRO A O 1
ATOM 955 N N . TYR A 1 120 ? 2.142 -1.636 1.951 1.00 95.38 120 TYR A N 1
ATOM 956 C CA . TYR A 1 120 ? 3.570 -1.908 2.089 1.00 95.38 120 TYR A CA 1
ATOM 957 C C . TYR A 1 120 ? 4.341 -0.669 2.544 1.00 95.38 120 TYR A C 1
ATOM 959 O O . TYR A 1 120 ? 3.819 0.453 2.509 1.00 95.38 120 TYR A O 1
ATOM 967 N N . SER A 1 121 ? 5.591 -0.924 2.934 1.00 92.62 121 SER A N 1
ATOM 968 C CA . SER A 1 121 ? 6.622 0.052 3.271 1.00 92.62 121 SER A CA 1
ATOM 969 C C . SER A 1 121 ? 7.853 -0.110 2.392 1.00 92.62 121 SER A C 1
ATOM 971 O O . SER A 1 121 ? 8.030 -1.210 1.818 1.00 92.62 121 SER A O 1
#

Sequence (121 aa):
MYRSFIVIKFLTLLSCILLTAGCQNTEPQSKTESVTAMSETAPDTSHYGPNDDTPWNLPGKAPHLVAHYLPWFETDLNDPKDPWKHWIWKHPKADHDPTRILDNGLHDIASVNYPLIGPYS

Secondary structure (DSSP, 8-state):
--SSSSHHHHHTTTTSSS-------PPP-------PPPP-PPP--TT-STT--S--SSSSSSSP------TT----TT-SS-TTTTT-EEETTEEE-TTSBPTTS-B--S-SS--TT-S--

Mean predicted aligned error: 17.94 Å

pLDDT: mean 73.27, std 21.54, range [35.88, 97.75]

Radius of gyration: 27.54 Å; Cα contacts (8 Å, |Δi|>4): 79; chains: 1; bounding box: 52×66×72 Å

Solvent-accessible surface area (backbone atoms only — not comparable to full-atom values): 8713 Å² total; per-residue (Å²): 142,89,80,77,75,68,69,66,63,60,65,68,64,70,72,74,77,79,82,85,77,86,82,84,82,80,81,84,84,85,77,90,76,82,86,76,87,78,84,88,66,84,78,81,66,83,64,77,47,102,81,45,82,69,84,63,100,57,90,77,75,81,85,82,86,86,81,95,80,80,88,70,44,29,56,48,79,81,43,92,84,59,32,38,31,76,33,48,35,88,47,101,90,51,74,24,49,52,90,42,70,44,99,85,74,42,61,33,43,58,55,98,68,82,56,93,84,48,91,52,100